Protein AF-A0A2V8Y3D8-F1 (afdb_monomer_lite)

Radius of gyration: 23.69 Å; chains: 1; bounding box: 44×83×65 Å

Structure (mmCIF, N/CA/C/O backbone):
data_AF-A0A2V8Y3D8-F1
#
_entry.id   AF-A0A2V8Y3D8-F1
#
loop_
_atom_site.group_PDB
_atom_site.id
_atom_site.type_symbol
_atom_site.label_atom_id
_atom_site.label_alt_id
_atom_site.label_comp_id
_atom_site.label_asym_id
_atom_site.label_entity_id
_atom_site.label_seq_id
_atom_site.pdbx_PDB_ins_code
_atom_site.Cartn_x
_atom_site.Cartn_y
_atom_site.Cartn_z
_atom_site.occupancy
_atom_site.B_iso_or_equiv
_atom_site.auth_seq_id
_atom_site.auth_comp_id
_atom_site.auth_asym_id
_atom_site.auth_atom_id
_atom_site.pdbx_PDB_model_num
ATOM 1 N N . MET A 1 1 ? -20.910 -59.295 -46.529 1.00 38.22 1 MET A N 1
ATOM 2 C CA . MET A 1 1 ? -20.206 -60.177 -45.567 1.00 38.22 1 MET A CA 1
ATOM 3 C C . MET A 1 1 ? -19.535 -59.309 -44.501 1.00 38.22 1 MET A C 1
ATOM 5 O O . MET A 1 1 ? -18.862 -58.375 -44.897 1.00 38.22 1 MET A O 1
ATOM 9 N N . LYS A 1 2 ? -19.738 -59.635 -43.205 1.00 40.31 2 LYS A N 1
ATOM 10 C CA . LYS A 1 2 ? -19.028 -59.155 -41.982 1.00 40.31 2 LYS A CA 1
ATOM 11 C C . LYS A 1 2 ? -19.098 -57.630 -41.714 1.00 40.31 2 LYS A C 1
ATOM 13 O O . LYS A 1 2 ? -18.338 -56.875 -42.291 1.00 40.31 2 LYS A O 1
ATOM 18 N N . ARG A 1 3 ? -20.087 -57.083 -40.985 1.00 45.34 3 ARG A N 1
ATOM 19 C CA . ARG A 1 3 ? -20.271 -57.052 -39.507 1.00 45.34 3 ARG A CA 1
ATOM 20 C C . ARG A 1 3 ? -18.970 -56.837 -38.719 1.00 45.34 3 ARG A C 1
ATOM 22 O O . ARG A 1 3 ? -18.264 -57.808 -38.482 1.00 45.34 3 ARG A O 1
ATOM 29 N N . PHE A 1 4 ? -18.741 -55.609 -38.248 1.00 47.59 4 PHE A N 1
ATOM 30 C CA . PHE A 1 4 ? -17.994 -55.332 -37.018 1.00 47.59 4 PHE A CA 1
ATOM 31 C C . PHE A 1 4 ? -18.681 -54.214 -36.235 1.00 47.59 4 PHE A C 1
ATOM 33 O O . PHE A 1 4 ? -19.254 -53.287 -36.800 1.00 47.59 4 PHE A O 1
ATOM 40 N N . ALA A 1 5 ? -18.718 -54.439 -34.933 1.00 48.06 5 ALA A N 1
ATOM 41 C CA . ALA A 1 5 ? -19.656 -53.900 -33.975 1.00 48.06 5 ALA A CA 1
ATOM 42 C C . ALA A 1 5 ? -19.167 -52.594 -33.327 1.00 48.06 5 ALA A C 1
ATOM 44 O O . ALA A 1 5 ? -17.974 -52.400 -33.130 1.00 48.06 5 ALA A O 1
ATOM 45 N N . THR A 1 6 ? -20.145 -51.754 -32.984 1.00 48.72 6 THR A N 1
ATOM 46 C CA . THR A 1 6 ? -20.323 -51.056 -31.701 1.00 48.72 6 THR A CA 1
ATOM 47 C C . THR A 1 6 ? -19.081 -50.523 -30.979 1.00 48.72 6 THR A C 1
ATOM 49 O O . THR A 1 6 ? -18.363 -51.291 -30.357 1.00 48.72 6 THR A O 1
ATOM 52 N N . PHE A 1 7 ? -18.966 -49.195 -30.876 1.00 44.81 7 PHE A N 1
ATOM 53 C CA . PHE A 1 7 ? -18.857 -48.538 -29.566 1.00 44.81 7 PHE A CA 1
ATOM 54 C C . PHE A 1 7 ? -19.455 -47.127 -29.634 1.00 44.81 7 PHE A C 1
ATOM 56 O O . PHE A 1 7 ? -18.893 -46.185 -30.183 1.00 44.81 7 PHE A O 1
ATOM 63 N N . LEU A 1 8 ? -20.666 -47.042 -29.091 1.00 47.28 8 LEU A N 1
ATOM 64 C CA . LEU A 1 8 ? -21.380 -45.832 -28.728 1.00 47.28 8 LEU A CA 1
ATOM 65 C C . LEU A 1 8 ? -20.610 -45.170 -27.574 1.00 47.28 8 LEU A C 1
ATOM 67 O O . LEU A 1 8 ? -20.575 -45.721 -26.478 1.00 47.28 8 LEU A O 1
ATOM 71 N N . VAL A 1 9 ? -20.012 -44.002 -27.802 1.00 40.03 9 VAL A N 1
ATOM 72 C CA . VAL A 1 9 ? -19.592 -43.104 -26.717 1.00 40.03 9 VAL A CA 1
ATOM 73 C C . VAL A 1 9 ? -20.325 -41.784 -26.918 1.00 40.03 9 VAL A C 1
ATOM 75 O O . VAL A 1 9 ? -19.864 -40.874 -27.598 1.00 40.03 9 VAL A O 1
ATOM 78 N N . LEU A 1 10 ? -21.530 -41.729 -26.354 1.00 43.44 10 LEU A N 1
ATOM 79 C CA . LEU A 1 10 ? -22.231 -40.490 -26.045 1.00 43.44 10 LEU A CA 1
ATOM 80 C C . LEU A 1 10 ? -21.556 -39.886 -24.810 1.00 43.44 10 LEU A C 1
ATOM 82 O O . LEU A 1 10 ? -21.770 -40.370 -23.701 1.00 43.44 10 LEU A O 1
ATOM 86 N N . LEU A 1 11 ? -20.755 -38.836 -24.992 1.00 44.03 11 LEU A N 1
ATOM 87 C CA . LEU A 1 11 ? -20.396 -37.935 -23.899 1.00 44.03 11 LEU A CA 1
ATOM 88 C C . LEU A 1 11 ? -21.237 -36.659 -24.064 1.00 44.03 11 LEU A C 1
ATOM 90 O O . LEU A 1 11 ? -21.000 -35.903 -25.009 1.00 44.03 11 LEU A O 1
ATOM 94 N N . PRO A 1 12 ? -22.257 -36.423 -23.221 1.00 53.97 12 PRO A N 1
ATOM 95 C CA . PRO A 1 12 ? -23.048 -35.211 -23.306 1.00 53.97 12 PRO A CA 1
ATOM 96 C C . PRO A 1 12 ? -22.214 -34.035 -22.794 1.00 53.97 12 PRO A C 1
ATOM 98 O O . PRO A 1 12 ? -21.638 -34.077 -21.707 1.00 53.97 12 PRO A O 1
ATOM 101 N N . PHE A 1 13 ? -22.163 -32.983 -23.606 1.00 46.31 13 PHE A N 1
ATOM 102 C CA . PHE A 1 13 ? -21.667 -31.660 -23.250 1.00 46.31 13 PHE A CA 1
ATOM 103 C C . PHE A 1 13 ? -22.435 -31.175 -22.008 1.00 46.31 13 PHE A C 1
ATOM 105 O O . PHE A 1 13 ? -23.616 -30.831 -22.088 1.00 46.31 13 PHE A O 1
ATOM 112 N N . LEU A 1 14 ? -21.789 -31.209 -20.842 1.00 46.53 14 LEU A N 1
ATOM 113 C CA . LEU A 1 14 ? -22.343 -30.681 -19.600 1.00 46.53 14 LEU A CA 1
ATOM 114 C C . LEU A 1 14 ? -22.352 -29.149 -19.702 1.00 46.53 14 LEU A C 1
ATOM 116 O O . LEU A 1 14 ? -21.329 -28.491 -19.523 1.00 46.53 14 LEU A O 1
ATOM 120 N N . LEU A 1 15 ? -23.515 -28.588 -20.029 1.00 45.19 15 LEU A N 1
ATOM 121 C CA . LEU A 1 15 ? -23.809 -27.163 -19.906 1.00 45.19 15 LEU A CA 1
ATOM 122 C C . LEU A 1 15 ? -23.696 -26.762 -18.430 1.00 45.19 15 LEU A C 1
ATOM 124 O O . LEU A 1 15 ? -24.597 -27.024 -17.634 1.00 45.19 15 LEU A O 1
ATOM 128 N N . LEU A 1 16 ? -22.591 -26.114 -18.062 1.00 46.69 16 LEU A N 1
ATOM 129 C CA . LEU A 1 16 ? -22.451 -25.452 -16.771 1.00 46.69 16 LEU A CA 1
ATOM 130 C C . LEU A 1 16 ? -23.245 -24.138 -16.812 1.00 46.69 16 LEU A C 1
ATOM 132 O O . LEU A 1 16 ? -22.714 -23.071 -17.111 1.00 46.69 16 LEU A O 1
ATOM 136 N N . ALA A 1 17 ? -24.550 -24.224 -16.555 1.00 50.03 17 ALA A N 1
ATOM 137 C CA . ALA A 1 17 ? -25.387 -23.058 -16.311 1.00 50.03 17 ALA A CA 1
ATOM 138 C C . ALA A 1 17 ? -24.985 -22.438 -14.962 1.00 50.03 17 ALA A C 1
ATOM 140 O O . ALA A 1 17 ? -25.360 -22.926 -13.895 1.00 50.03 17 ALA A O 1
ATOM 141 N N . PHE A 1 18 ? -24.185 -21.372 -15.007 1.00 46.28 18 PHE A N 1
ATOM 142 C CA . PHE A 1 18 ? -23.830 -20.574 -13.838 1.00 46.28 18 PHE A CA 1
ATOM 143 C C . PHE A 1 18 ? -25.064 -19.768 -13.408 1.00 46.28 18 PHE A C 1
ATOM 145 O O . PHE A 1 18 ? -25.332 -18.678 -13.910 1.00 46.28 18 PHE A O 1
ATOM 152 N N . ALA A 1 19 ? -25.873 -20.337 -12.516 1.00 47.44 19 ALA A N 1
ATOM 153 C CA . ALA A 1 19 ? -26.971 -19.619 -11.885 1.00 47.44 19 ALA A CA 1
ATOM 154 C C . ALA A 1 19 ? -26.390 -18.560 -10.932 1.00 47.44 19 ALA A C 1
ATOM 156 O O . ALA A 1 19 ? -26.040 -18.865 -9.792 1.00 47.44 19 ALA A O 1
ATOM 157 N N . LEU A 1 20 ? -26.282 -17.313 -11.400 1.00 53.09 20 LEU A N 1
ATOM 158 C CA . LEU A 1 20 ? -26.073 -16.144 -10.547 1.00 53.09 20 LEU A CA 1
ATOM 159 C C . LEU A 1 20 ? -27.269 -16.024 -9.597 1.00 53.09 20 LEU A C 1
ATOM 161 O O . LEU A 1 20 ? -28.327 -15.514 -9.961 1.00 53.09 20 LEU A O 1
ATOM 165 N N . ARG A 1 21 ? -27.114 -16.527 -8.371 1.00 47.88 21 ARG A N 1
ATOM 166 C CA . ARG A 1 21 ? -28.016 -16.179 -7.276 1.00 47.88 21 ARG A CA 1
ATOM 167 C C . ARG A 1 21 ? -27.650 -14.769 -6.803 1.00 47.88 21 ARG A C 1
ATOM 169 O O . ARG A 1 21 ? -26.470 -14.538 -6.537 1.00 47.88 21 ARG A O 1
ATOM 176 N N . PRO A 1 22 ? -28.609 -13.838 -6.668 1.00 50.31 22 PRO A N 1
ATOM 177 C CA . PRO A 1 22 ? -28.354 -12.602 -5.949 1.00 50.31 22 PRO A CA 1
ATOM 178 C C . PRO A 1 22 ? -28.000 -12.967 -4.504 1.00 50.31 22 PRO A C 1
ATOM 180 O O . PRO A 1 22 ? -28.798 -13.575 -3.790 1.00 50.31 22 PRO A O 1
ATOM 183 N N . VAL A 1 23 ? -26.772 -12.650 -4.097 1.00 54.12 23 VAL A N 1
ATOM 184 C CA . VAL A 1 23 ? -26.375 -12.685 -2.689 1.00 54.12 23 VAL A CA 1
ATOM 185 C C . VAL A 1 23 ? -27.162 -11.562 -2.008 1.00 54.12 23 VAL A C 1
ATOM 187 O O . VAL A 1 23 ? -27.076 -10.423 -2.475 1.00 54.12 23 VAL A O 1
ATOM 190 N N . PRO A 1 24 ? -27.974 -11.837 -0.972 1.00 50.06 24 PRO A N 1
ATOM 191 C CA . PRO A 1 24 ? -28.622 -10.767 -0.231 1.00 50.06 24 PRO A CA 1
ATOM 192 C C . PRO A 1 24 ? -27.540 -9.848 0.338 1.00 50.06 24 PRO A C 1
ATOM 194 O O . PRO A 1 24 ? -26.544 -10.324 0.885 1.00 50.06 24 PRO A O 1
ATOM 197 N N . ALA A 1 25 ? -27.729 -8.537 0.180 1.00 54.19 25 ALA A N 1
ATOM 198 C CA . ALA A 1 25 ? -26.893 -7.541 0.827 1.00 54.19 25 ALA A CA 1
ATOM 199 C C . ALA A 1 25 ? -26.854 -7.850 2.328 1.00 54.19 25 ALA A C 1
ATOM 201 O O . ALA A 1 25 ? -27.892 -7.871 2.994 1.00 54.19 25 ALA A O 1
ATOM 202 N N . VAL A 1 26 ? -25.662 -8.141 2.847 1.00 54.94 26 VAL A N 1
ATOM 203 C CA . VAL A 1 26 ? -25.435 -8.209 4.286 1.00 54.94 26 VAL A CA 1
ATOM 204 C C . VAL A 1 26 ? -25.707 -6.806 4.816 1.00 54.94 26 VAL A C 1
ATOM 206 O O . VAL A 1 26 ? -24.927 -5.886 4.583 1.00 54.94 26 VAL A O 1
ATOM 209 N N . ASN A 1 27 ? -26.843 -6.632 5.490 1.00 48.19 27 ASN A N 1
ATOM 210 C CA . ASN A 1 27 ? -27.033 -5.514 6.401 1.00 48.19 27 ASN A CA 1
ATOM 211 C C . ASN A 1 27 ? -25.963 -5.669 7.482 1.00 48.19 27 ASN A C 1
ATOM 213 O O . ASN A 1 27 ? -26.060 -6.560 8.328 1.00 48.19 27 ASN A O 1
ATOM 217 N N . ALA A 1 28 ? -24.926 -4.838 7.419 1.00 48.03 28 ALA A N 1
ATOM 218 C CA . ALA A 1 28 ? -23.934 -4.726 8.471 1.00 48.03 28 ALA A CA 1
ATOM 219 C C . ALA A 1 28 ? -24.602 -4.092 9.701 1.00 48.03 28 ALA A C 1
ATOM 221 O O . ALA A 1 28 ? -24.571 -2.882 9.903 1.00 48.03 28 ALA A O 1
ATOM 222 N N . GLY A 1 29 ? -25.250 -4.919 10.521 1.00 44.78 29 GLY A N 1
ATOM 223 C CA . GLY A 1 29 ? -25.397 -4.618 11.939 1.00 44.78 29 GLY A CA 1
ATOM 224 C C . GLY A 1 29 ? -24.001 -4.675 12.545 1.00 44.78 29 GLY A C 1
ATOM 225 O O . GLY A 1 29 ? -23.523 -5.762 12.860 1.00 44.78 29 GLY A O 1
ATOM 226 N N . GLY A 1 30 ? -23.324 -3.527 12.582 1.00 46.84 30 GLY A N 1
ATOM 227 C CA . GLY A 1 30 ? -21.943 -3.423 13.042 1.00 46.84 30 GLY A CA 1
ATOM 228 C C . GLY A 1 30 ? -21.779 -3.820 14.519 1.00 46.84 30 GLY A C 1
ATOM 229 O O . GLY A 1 30 ? -22.737 -3.704 15.293 1.00 46.84 30 GLY A O 1
ATOM 230 N N . PRO A 1 31 ? -20.580 -4.281 14.924 1.00 45.62 31 PRO A N 1
ATOM 231 C CA . PRO A 1 31 ? -20.224 -4.483 16.328 1.00 45.62 31 PRO A CA 1
ATOM 232 C C . PRO A 1 31 ? -20.399 -3.188 17.152 1.00 45.62 31 PRO A C 1
ATOM 234 O O . PRO A 1 31 ? -20.458 -2.096 16.579 1.00 45.62 31 PRO A O 1
ATOM 237 N N . PRO A 1 32 ? -20.487 -3.269 18.496 1.00 46.41 32 PRO A N 1
ATOM 238 C CA . PRO A 1 32 ? -20.535 -2.082 19.350 1.00 46.41 32 PRO A CA 1
ATOM 239 C C . PRO A 1 32 ? -19.345 -1.168 19.041 1.00 46.41 32 PRO A C 1
ATOM 241 O O . PRO A 1 32 ? -18.216 -1.640 18.979 1.00 46.41 32 PRO A O 1
ATOM 244 N N . ALA A 1 33 ? -19.626 0.122 18.836 1.00 50.88 33 ALA A N 1
ATOM 245 C CA . ALA A 1 33 ? -18.671 1.111 18.350 1.00 50.88 33 ALA A CA 1
ATOM 246 C C . ALA A 1 33 ? -17.363 1.109 19.162 1.00 50.88 33 ALA A C 1
ATOM 248 O O . ALA A 1 33 ? -17.310 1.636 20.277 1.00 50.88 33 ALA A O 1
ATOM 249 N N . GLY A 1 34 ? -16.307 0.526 18.589 1.00 58.94 34 GLY A N 1
ATOM 250 C CA . GLY A 1 34 ? -14.935 0.811 18.985 1.00 58.94 34 GLY A CA 1
ATOM 251 C C . GLY A 1 34 ? -14.587 2.264 18.658 1.00 58.94 34 GLY A C 1
ATOM 252 O O . GLY A 1 34 ? -15.250 2.916 17.854 1.00 58.94 34 GLY A O 1
ATOM 253 N N . GLN A 1 35 ? -13.560 2.815 19.297 1.00 74.00 35 GLN A N 1
ATOM 254 C CA . GLN A 1 35 ? -13.044 4.125 18.901 1.00 74.00 35 GLN A CA 1
ATOM 255 C C . GLN A 1 35 ? -12.216 3.968 17.626 1.00 74.00 35 GLN A C 1
ATOM 257 O O . GLN A 1 35 ? -11.281 3.173 17.606 1.00 74.00 35 GLN A O 1
ATOM 262 N N . GLU A 1 36 ? -12.540 4.739 16.588 1.00 85.94 36 GLU A N 1
ATOM 263 C CA . GLU A 1 36 ? -11.681 4.854 15.409 1.00 85.94 36 GLU A CA 1
ATOM 264 C C . GLU A 1 36 ? -10.329 5.454 15.819 1.00 85.94 36 GLU A C 1
ATOM 266 O O . GLU A 1 36 ? -10.269 6.475 16.513 1.00 85.94 36 GLU A O 1
ATOM 271 N N . ALA A 1 37 ? -9.241 4.810 15.405 1.00 90.94 37 ALA A N 1
ATOM 272 C CA . ALA A 1 37 ? -7.892 5.179 15.798 1.00 90.94 37 ALA A CA 1
ATOM 273 C C . ALA A 1 37 ? -6.952 5.235 14.592 1.00 90.94 37 ALA A C 1
ATOM 275 O O . ALA A 1 37 ? -6.836 4.291 13.812 1.00 90.94 37 ALA A O 1
ATOM 276 N N . VAL A 1 38 ? -6.211 6.338 14.476 1.00 92.06 38 VAL A N 1
ATOM 277 C CA . VAL A 1 38 ? -5.097 6.444 13.527 1.00 92.06 38 VAL A CA 1
ATOM 278 C C . VAL A 1 38 ? -3.880 5.741 14.119 1.00 92.06 38 VAL A C 1
ATOM 280 O O . VAL A 1 38 ? -3.367 6.147 15.163 1.00 92.06 38 VAL A O 1
ATOM 283 N N . LEU A 1 39 ? -3.402 4.714 13.425 1.00 92.31 39 LEU A N 1
ATOM 284 C CA . LEU A 1 39 ? -2.244 3.912 13.800 1.00 92.31 39 LEU A CA 1
ATOM 285 C C . LEU A 1 39 ? -0.967 4.529 13.229 1.00 92.31 39 LEU A C 1
ATOM 287 O O . LEU A 1 39 ? -0.860 4.798 12.027 1.00 92.31 39 LEU A O 1
ATOM 291 N N . LYS A 1 40 ? 0.036 4.720 14.085 1.00 92.38 40 LYS A N 1
ATOM 292 C CA . LYS A 1 40 ? 1.384 5.135 13.679 1.00 92.38 40 LYS A CA 1
ATOM 293 C C . LYS A 1 40 ? 2.272 3.907 13.515 1.00 92.38 40 LYS A C 1
ATOM 295 O O . LYS A 1 40 ? 1.948 2.828 13.995 1.00 92.38 40 LYS A O 1
ATOM 300 N N . ALA A 1 41 ? 3.453 4.089 12.927 1.00 89.19 41 ALA A N 1
ATOM 301 C CA . ALA A 1 41 ? 4.428 3.009 12.747 1.00 89.19 41 ALA A CA 1
ATOM 302 C C . ALA A 1 41 ? 4.753 2.224 14.036 1.00 89.19 41 ALA A C 1
ATOM 304 O O . ALA A 1 41 ? 5.074 1.045 13.965 1.00 89.19 41 ALA A O 1
ATOM 305 N N . ALA A 1 42 ? 4.678 2.860 15.212 1.00 90.44 42 ALA A N 1
ATOM 306 C CA . ALA A 1 42 ? 4.909 2.197 16.499 1.00 90.44 42 ALA A CA 1
ATOM 307 C C . ALA A 1 42 ? 3.776 1.238 16.915 1.00 90.44 42 ALA A C 1
ATOM 309 O O . ALA A 1 42 ? 4.024 0.309 17.679 1.00 90.44 42 ALA A O 1
ATOM 310 N N . ASP A 1 43 ? 2.562 1.464 16.411 1.00 91.19 43 ASP A N 1
ATOM 311 C CA . ASP A 1 43 ? 1.369 0.661 16.697 1.00 91.19 43 ASP A CA 1
ATOM 312 C C . ASP A 1 43 ? 1.231 -0.510 15.705 1.00 91.19 43 ASP A C 1
ATOM 314 O O . ASP A 1 43 ? 0.557 -1.504 15.980 1.00 91.19 43 ASP A O 1
ATOM 318 N N . ILE A 1 44 ? 1.899 -0.419 14.548 1.00 91.38 44 ILE A N 1
ATOM 319 C CA . ILE A 1 44 ? 1.925 -1.471 13.533 1.00 91.38 44 ILE A CA 1
ATOM 320 C C . ILE A 1 44 ? 2.923 -2.557 13.932 1.00 91.38 44 ILE A C 1
ATOM 322 O O . ILE A 1 44 ? 4.125 -2.331 14.067 1.00 91.38 44 ILE A O 1
ATOM 326 N N . THR A 1 45 ? 2.416 -3.778 14.068 1.00 92.00 45 THR A N 1
ATOM 327 C CA . THR A 1 45 ? 3.223 -4.969 14.351 1.00 92.00 45 THR A CA 1
ATOM 328 C C . THR A 1 45 ? 3.210 -5.924 13.154 1.00 92.00 45 THR A C 1
ATOM 330 O O . THR A 1 45 ? 2.280 -5.859 12.346 1.00 92.00 45 THR A O 1
ATOM 333 N N . PRO A 1 46 ? 4.158 -6.880 13.070 1.00 90.69 46 PRO A N 1
ATOM 334 C CA . PRO A 1 46 ? 4.150 -7.930 12.043 1.00 90.69 46 PRO A CA 1
ATOM 335 C C . PRO A 1 46 ? 2.862 -8.767 11.977 1.00 90.69 46 PRO A C 1
ATOM 337 O O . PRO A 1 46 ? 2.627 -9.466 10.996 1.00 90.69 46 PRO A O 1
ATOM 340 N N . LYS A 1 47 ? 2.030 -8.733 13.030 1.00 89.88 47 LYS A N 1
ATOM 341 C CA . LYS A 1 47 ? 0.724 -9.408 13.055 1.00 89.88 47 LYS A CA 1
ATOM 342 C C . LYS A 1 47 ? -0.353 -8.650 12.279 1.00 89.88 47 LYS A C 1
ATOM 344 O O . LYS A 1 47 ? -1.273 -9.286 11.784 1.00 89.88 47 LYS A O 1
ATOM 349 N N . LEU A 1 48 ? -0.251 -7.322 12.218 1.00 91.75 48 LEU A N 1
ATOM 350 C CA . LEU A 1 48 ? -1.186 -6.462 11.491 1.00 91.75 48 LEU A CA 1
ATOM 351 C C . LEU A 1 4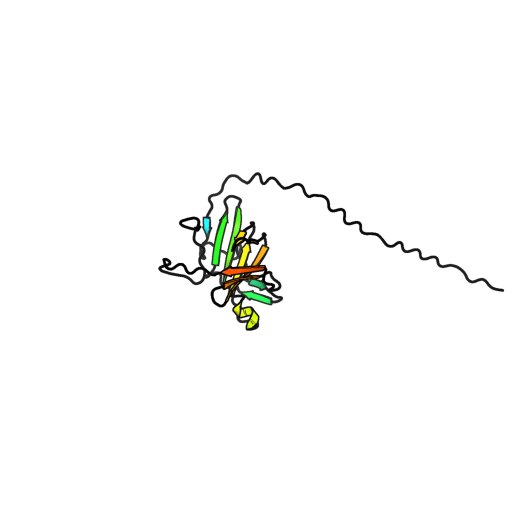8 ? -0.720 -6.243 10.053 1.00 91.75 48 LEU A C 1
ATOM 353 O O . LEU A 1 48 ? -1.511 -6.353 9.124 1.00 91.75 48 LEU A O 1
ATOM 357 N N . PHE A 1 49 ? 0.571 -5.959 9.861 1.00 95.38 49 PHE A N 1
ATOM 358 C CA . PHE A 1 49 ? 1.141 -5.717 8.540 1.00 95.38 49 PHE A CA 1
ATOM 359 C C . PHE A 1 49 ? 2.261 -6.721 8.231 1.00 95.38 49 PHE A C 1
ATOM 361 O O . PHE A 1 49 ? 3.209 -6.813 9.015 1.00 95.38 49 PHE A O 1
ATOM 368 N N . PRO A 1 50 ? 2.208 -7.447 7.097 1.00 95.12 50 PRO A N 1
ATOM 369 C CA . PRO A 1 50 ? 3.236 -8.419 6.739 1.00 95.12 50 PRO A CA 1
ATOM 370 C C . PRO A 1 50 ? 4.622 -7.783 6.567 1.00 95.12 50 PRO A C 1
ATOM 372 O O . PRO A 1 50 ? 4.774 -6.777 5.877 1.00 95.12 50 PRO A O 1
ATOM 375 N N . GLU A 1 51 ? 5.661 -8.422 7.107 1.00 95.88 51 GLU A N 1
ATOM 376 C CA . GLU A 1 51 ? 7.063 -8.019 6.880 1.00 95.88 51 GLU A CA 1
ATOM 377 C C . GLU A 1 51 ? 7.498 -8.187 5.420 1.00 95.88 51 GLU A C 1
ATOM 379 O O . GLU A 1 51 ? 8.418 -7.519 4.951 1.00 95.88 51 GLU A O 1
ATOM 384 N N . HIS A 1 52 ? 6.817 -9.070 4.695 1.00 96.44 52 HIS A N 1
ATOM 385 C CA . HIS A 1 52 ? 7.061 -9.364 3.297 1.00 96.44 52 HIS A CA 1
ATOM 386 C C . HIS A 1 52 ? 5.745 -9.322 2.532 1.00 96.44 52 HIS A C 1
ATOM 388 O O . HIS A 1 52 ? 4.780 -9.990 2.903 1.00 96.44 52 HIS A O 1
ATOM 394 N N . VAL A 1 53 ? 5.719 -8.559 1.444 1.00 96.44 53 VAL A N 1
ATOM 395 C CA . VAL A 1 53 ? 4.526 -8.374 0.615 1.00 96.44 53 VAL A CA 1
ATOM 396 C C . VAL A 1 53 ? 4.773 -8.885 -0.795 1.00 96.44 53 VAL A C 1
ATOM 398 O O . VAL A 1 53 ? 5.867 -8.742 -1.348 1.00 96.44 53 VAL A O 1
ATOM 401 N N . PHE A 1 54 ? 3.747 -9.506 -1.369 1.00 96.44 54 PHE A N 1
ATOM 402 C CA . PHE A 1 54 ? 3.779 -9.998 -2.736 1.00 96.44 54 PHE A CA 1
ATOM 403 C C . PHE A 1 54 ? 3.302 -8.909 -3.691 1.00 96.44 54 PHE A C 1
ATOM 405 O O . PHE A 1 54 ? 2.231 -8.343 -3.501 1.00 96.44 54 PHE A O 1
ATOM 412 N N . PHE A 1 55 ? 4.055 -8.655 -4.753 1.00 96.62 55 PHE A N 1
ATOM 413 C CA . PHE A 1 55 ? 3.636 -7.764 -5.822 1.00 96.62 55 PHE A CA 1
ATOM 414 C C . PHE A 1 55 ? 4.279 -8.198 -7.137 1.00 96.62 55 PHE A C 1
ATOM 416 O O . PHE A 1 55 ? 5.466 -8.505 -7.206 1.00 96.62 55 PHE A O 1
ATOM 423 N N . ARG A 1 56 ? 3.481 -8.272 -8.204 1.00 95.06 56 ARG A N 1
ATOM 424 C CA . ARG A 1 56 ? 3.917 -8.599 -9.567 1.00 95.06 56 ARG A CA 1
ATOM 425 C C . ARG A 1 56 ? 4.850 -9.825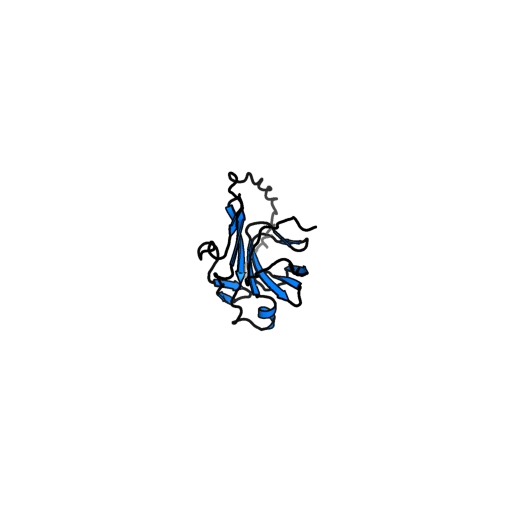 -9.661 1.00 95.06 56 ARG A C 1
ATOM 427 O O . ARG A 1 56 ? 5.876 -9.791 -10.342 1.00 95.06 56 ARG A O 1
ATOM 434 N N . GLY A 1 57 ? 4.496 -10.918 -8.982 1.00 93.06 57 GLY A N 1
ATOM 435 C CA . GLY A 1 57 ? 5.258 -12.173 -9.033 1.00 93.06 57 GLY A CA 1
ATOM 436 C C . GLY A 1 57 ? 6.521 -12.197 -8.169 1.00 93.06 57 GLY A C 1
ATOM 437 O O . GLY A 1 57 ? 7.289 -13.150 -8.261 1.00 93.06 57 GLY A O 1
ATOM 438 N N . GLN A 1 58 ? 6.754 -11.171 -7.351 1.00 94.00 58 GLN A N 1
ATOM 439 C CA . GLN A 1 58 ? 7.911 -11.070 -6.468 1.00 94.00 58 GLN A CA 1
ATOM 440 C C . GLN A 1 58 ? 7.470 -10.805 -5.032 1.00 94.00 58 GLN A C 1
ATOM 442 O O . GLN A 1 58 ? 6.371 -10.317 -4.781 1.00 94.00 58 GLN A O 1
ATOM 447 N N . VAL A 1 59 ? 8.348 -11.127 -4.087 1.00 95.50 59 VAL A N 1
ATOM 448 C CA . VAL A 1 59 ? 8.170 -10.816 -2.669 1.00 95.50 59 VAL A CA 1
ATOM 449 C C . VAL A 1 59 ? 9.223 -9.792 -2.279 1.00 95.50 59 VAL A C 1
ATOM 451 O O . VAL A 1 59 ? 10.404 -9.989 -2.559 1.00 95.50 59 VAL A O 1
ATOM 454 N N . ALA A 1 60 ? 8.797 -8.703 -1.646 1.00 94.38 60 ALA A N 1
ATOM 455 C CA . ALA A 1 60 ? 9.682 -7.641 -1.183 1.00 94.38 60 ALA A CA 1
ATOM 456 C C . ALA A 1 60 ? 9.472 -7.336 0.300 1.00 94.38 60 ALA A C 1
ATOM 458 O O . ALA A 1 60 ? 8.350 -7.481 0.795 1.00 94.38 60 ALA A O 1
ATOM 459 N N . PRO A 1 61 ? 10.530 -6.921 1.019 1.00 96.50 61 PRO A N 1
ATOM 460 C CA . PRO A 1 61 ? 10.389 -6.524 2.405 1.00 96.50 61 PRO A CA 1
ATOM 461 C C . PRO A 1 61 ? 9.632 -5.197 2.517 1.00 96.50 61 PRO A C 1
ATOM 463 O O . PRO A 1 61 ? 9.905 -4.232 1.797 1.00 96.50 61 PRO A O 1
ATOM 466 N N . ALA A 1 62 ? 8.684 -5.154 3.445 1.00 96.25 62 ALA A N 1
ATOM 467 C CA . ALA A 1 62 ? 8.013 -3.940 3.865 1.00 96.25 62 ALA A CA 1
ATOM 468 C C . ALA A 1 62 ? 8.850 -3.208 4.919 1.00 96.25 62 ALA A C 1
ATOM 470 O O . ALA A 1 62 ? 9.464 -3.803 5.806 1.00 96.25 62 ALA A O 1
ATOM 471 N N . GLN A 1 63 ? 8.855 -1.884 4.852 1.00 94.88 63 GLN A N 1
ATOM 472 C CA . GLN A 1 63 ? 9.558 -1.037 5.799 1.00 94.88 63 GLN A CA 1
ATOM 473 C C . GLN A 1 63 ? 8.626 -0.717 6.969 1.00 94.88 63 GLN A C 1
ATOM 475 O O . GLN A 1 63 ? 7.993 0.334 6.974 1.00 94.88 63 GLN A O 1
ATOM 480 N N . LEU A 1 64 ? 8.558 -1.588 7.984 1.00 92.12 64 LEU A N 1
ATOM 481 C CA . LEU A 1 64 ? 7.638 -1.414 9.125 1.00 92.12 64 LEU A CA 1
ATOM 482 C C . LEU A 1 64 ? 7.768 -0.053 9.831 1.00 92.12 64 LEU A C 1
ATOM 484 O O . LEU A 1 64 ? 6.784 0.504 10.300 1.00 92.12 64 LEU A O 1
ATOM 488 N N . ARG A 1 65 ? 8.967 0.541 9.843 1.00 92.00 65 ARG A N 1
ATOM 489 C CA . ARG A 1 65 ? 9.199 1.891 10.396 1.00 92.00 65 ARG A CA 1
ATOM 490 C C . ARG A 1 65 ? 8.521 3.016 9.604 1.00 92.00 65 ARG A C 1
ATOM 492 O O . ARG A 1 65 ? 8.348 4.103 10.141 1.00 92.00 65 ARG A O 1
ATOM 499 N N . ASN A 1 66 ? 8.156 2.747 8.356 1.00 94.19 66 ASN A N 1
ATOM 500 C CA . ASN A 1 66 ? 7.475 3.648 7.434 1.00 94.19 66 ASN A CA 1
ATOM 501 C C . ASN A 1 66 ? 6.090 3.073 7.096 1.00 94.19 66 ASN A C 1
ATOM 503 O O . ASN A 1 66 ? 5.737 2.916 5.925 1.00 94.19 66 ASN A O 1
ATOM 507 N N . THR A 1 67 ? 5.342 2.713 8.142 1.00 94.62 67 THR A N 1
ATOM 508 C CA . THR A 1 67 ? 3.958 2.235 8.061 1.00 94.62 67 THR A CA 1
ATOM 509 C C . THR A 1 67 ? 3.011 3.145 8.832 1.00 94.62 67 THR A C 1
ATOM 511 O O . THR A 1 67 ? 3.413 3.915 9.708 1.00 94.62 67 THR A O 1
ATOM 514 N N . GLY A 1 68 ? 1.732 3.042 8.507 1.00 94.50 68 GLY A N 1
ATOM 515 C CA . GLY A 1 68 ? 0.647 3.671 9.239 1.00 94.50 68 GLY A CA 1
ATOM 516 C C . GLY A 1 68 ? -0.675 3.031 8.859 1.00 94.50 68 GLY A 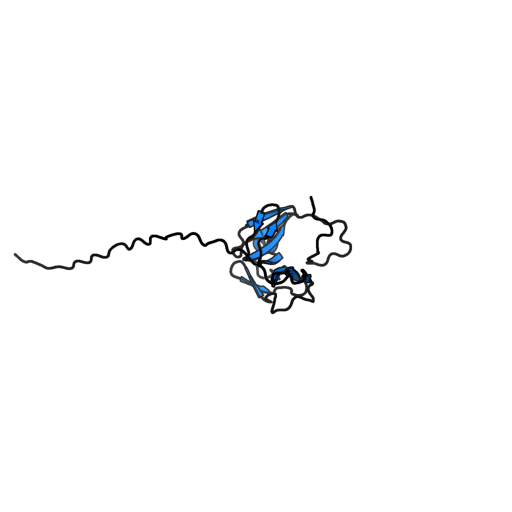C 1
ATOM 517 O O . GLY A 1 68 ? -0.754 2.265 7.897 1.00 94.50 68 GLY A O 1
ATOM 518 N N . GLY A 1 69 ? -1.716 3.339 9.617 1.00 94.69 69 GLY A N 1
ATOM 519 C CA . GLY A 1 69 ? -3.022 2.748 9.387 1.00 94.69 69 GLY A CA 1
ATOM 520 C C . GLY A 1 69 ? -4.168 3.530 10.001 1.00 94.69 69 GLY A C 1
ATOM 521 O O . GLY A 1 69 ? -3.966 4.519 10.704 1.00 94.69 69 GLY A O 1
ATOM 522 N N . VAL A 1 70 ? -5.370 3.036 9.758 1.00 95.06 70 VAL A N 1
ATOM 523 C CA . VAL A 1 70 ? -6.583 3.365 10.500 1.00 95.06 70 VAL A CA 1
ATOM 524 C C . VAL A 1 70 ? -7.178 2.049 10.986 1.00 95.06 70 VAL A C 1
ATOM 526 O O . VAL A 1 70 ? -7.289 1.098 10.210 1.00 95.06 70 VAL A O 1
ATOM 529 N N . HIS A 1 71 ? -7.510 1.997 12.272 1.00 94.12 71 HIS A N 1
ATOM 530 C CA . HIS A 1 71 ? -8.354 0.971 12.874 1.00 94.12 71 HIS A CA 1
ATOM 531 C C . HIS A 1 71 ? -9.744 1.566 13.044 1.00 94.12 71 HIS A C 1
ATOM 533 O O . HIS A 1 71 ? -9.908 2.569 13.741 1.00 94.12 71 HIS A O 1
ATOM 539 N N . PHE A 1 72 ? -10.723 0.991 12.360 1.00 92.00 72 PHE A N 1
ATOM 540 C CA . PHE A 1 72 ? -12.096 1.465 12.390 1.00 92.00 72 PHE A CA 1
ATOM 541 C C . PHE A 1 72 ? -12.862 0.893 13.585 1.00 92.00 72 PHE A C 1
ATOM 543 O O . PHE A 1 72 ? -12.497 -0.117 14.183 1.00 92.00 72 PHE A O 1
ATOM 550 N N . ALA A 1 73 ? -13.968 1.555 13.925 1.00 88.81 73 ALA A N 1
ATOM 551 C CA . ALA A 1 73 ? -14.848 1.172 15.028 1.00 88.81 73 ALA A CA 1
ATOM 552 C C . ALA A 1 73 ? -15.455 -0.238 14.889 1.00 88.81 73 ALA A C 1
ATOM 554 O O . ALA A 1 73 ? -15.869 -0.826 15.888 1.00 88.81 73 ALA A O 1
ATOM 555 N N . ASP A 1 74 ? -15.537 -0.747 13.660 1.00 88.25 74 ASP A N 1
ATOM 556 C CA . ASP A 1 74 ? -16.044 -2.069 13.287 1.00 88.25 74 ASP A CA 1
ATOM 557 C C . ASP A 1 74 ? -14.948 -3.149 13.233 1.00 88.25 74 ASP A C 1
ATOM 559 O O . ASP A 1 74 ? -15.199 -4.248 12.743 1.00 88.25 74 ASP A O 1
ATOM 563 N N . ASP A 1 75 ? -13.769 -2.849 13.789 1.00 90.50 75 ASP A N 1
ATOM 564 C CA . ASP A 1 75 ? -12.590 -3.720 13.860 1.00 90.50 75 ASP A CA 1
ATOM 565 C C . ASP A 1 75 ? -11.918 -4.009 12.507 1.00 90.50 75 ASP A C 1
ATOM 567 O O . ASP A 1 75 ? -11.105 -4.923 12.392 1.00 90.50 75 ASP A O 1
ATOM 571 N N . LEU A 1 76 ? -12.232 -3.210 11.484 1.00 94.69 76 LEU A N 1
ATOM 572 C CA . LEU A 1 76 ? -11.587 -3.286 10.177 1.00 94.69 76 LEU A CA 1
ATOM 573 C C . LEU A 1 76 ? -10.360 -2.379 10.100 1.00 94.69 76 LEU A C 1
ATOM 575 O O . LEU A 1 76 ? -10.244 -1.369 10.805 1.00 94.69 76 LEU A O 1
ATOM 579 N N . TYR A 1 77 ? -9.450 -2.715 9.190 1.00 95.19 77 TYR A N 1
ATOM 580 C CA . TYR A 1 77 ? -8.197 -1.995 9.015 1.00 95.19 77 TYR A CA 1
ATOM 581 C C . TYR A 1 77 ? -7.995 -1.446 7.605 1.00 95.19 77 TYR A C 1
ATOM 583 O O . TYR A 1 77 ? -8.323 -2.051 6.580 1.00 95.19 77 TYR A O 1
ATOM 591 N N . VAL A 1 78 ? -7.338 -0.291 7.557 1.00 96.69 78 VAL A N 1
ATOM 592 C CA . VAL A 1 78 ? -6.628 0.197 6.374 1.00 96.69 78 VAL A CA 1
ATOM 593 C C . VAL A 1 78 ? -5.194 0.433 6.783 1.00 96.69 78 VAL A C 1
ATOM 595 O O . VAL A 1 78 ? -4.938 1.228 7.678 1.00 96.69 78 VAL A O 1
ATOM 598 N N . LEU A 1 79 ? -4.254 -0.249 6.141 1.00 96.94 79 LEU A N 1
ATOM 599 C CA . LEU A 1 79 ? -2.840 -0.203 6.491 1.00 96.94 79 LEU A CA 1
ATOM 600 C C . LEU A 1 79 ? -2.012 0.098 5.248 1.00 96.94 79 LEU A C 1
ATOM 602 O O . LEU A 1 79 ? -2.226 -0.495 4.193 1.00 96.94 79 LEU A O 1
ATOM 606 N N . ALA A 1 80 ? -1.025 0.973 5.377 1.00 97.38 80 ALA A N 1
ATOM 607 C CA . ALA A 1 80 ? -0.094 1.293 4.309 1.00 97.38 80 ALA A CA 1
ATOM 608 C C . ALA A 1 80 ? 1.349 1.242 4.809 1.00 97.38 80 ALA A C 1
ATOM 610 O O . ALA A 1 80 ? 1.638 1.588 5.956 1.00 97.38 80 ALA A O 1
ATOM 611 N N . GLY A 1 81 ? 2.267 0.839 3.934 1.00 96.69 81 GLY A N 1
ATOM 612 C CA . GLY A 1 81 ? 3.685 0.733 4.257 1.00 96.69 81 GLY A CA 1
ATOM 613 C C . GLY A 1 81 ? 4.578 0.924 3.046 1.00 96.69 81 GLY A C 1
ATOM 614 O O . GLY A 1 81 ? 4.254 0.442 1.964 1.00 96.69 81 GLY A O 1
ATOM 615 N N . LEU A 1 82 ? 5.717 1.599 3.219 1.00 96.81 82 LEU A N 1
ATOM 616 C CA . LEU A 1 82 ? 6.738 1.634 2.170 1.00 96.81 82 LEU A CA 1
ATOM 617 C C . LEU A 1 82 ? 7.315 0.238 1.940 1.00 96.81 82 LEU A C 1
ATOM 619 O O . LEU A 1 82 ? 7.401 -0.577 2.859 1.00 96.81 82 LEU A O 1
ATOM 623 N N . VAL A 1 83 ? 7.758 -0.018 0.716 1.00 96.25 83 VAL A N 1
ATOM 624 C CA . VAL A 1 83 ? 8.364 -1.294 0.329 1.00 96.25 83 VAL A CA 1
ATOM 625 C C . VAL A 1 83 ? 9.767 -1.078 -0.200 1.00 96.25 83 VAL A C 1
ATOM 627 O O . VAL A 1 83 ? 10.062 -0.087 -0.867 1.00 96.25 83 VAL A O 1
ATOM 630 N N . ASP A 1 84 ? 10.656 -2.022 0.081 1.00 94.31 84 ASP A N 1
ATOM 631 C CA . ASP A 1 84 ? 11.943 -2.074 -0.595 1.00 94.31 84 ASP A CA 1
ATOM 632 C C . ASP A 1 84 ? 11.765 -2.712 -1.976 1.00 94.31 84 ASP A C 1
ATOM 634 O O . ASP A 1 84 ? 11.788 -3.932 -2.150 1.00 94.31 84 ASP A O 1
ATOM 638 N N . SER A 1 85 ? 11.568 -1.864 -2.983 1.00 91.12 85 SER A N 1
ATOM 639 C CA . SER A 1 85 ? 11.419 -2.299 -4.367 1.00 91.12 85 SER A CA 1
ATOM 640 C C . SER A 1 85 ? 12.759 -2.489 -5.090 1.00 91.12 85 SER A C 1
ATOM 642 O O . SER A 1 85 ? 12.761 -2.671 -6.306 1.00 91.12 85 SER A O 1
ATOM 644 N N . SER A 1 86 ? 13.909 -2.511 -4.396 1.00 88.50 86 SER A N 1
ATOM 645 C CA . SER A 1 86 ? 15.253 -2.632 -4.997 1.00 88.50 86 SER A CA 1
ATOM 646 C C . SER A 1 86 ? 15.447 -3.851 -5.917 1.00 88.50 86 SER A C 1
ATOM 648 O O . SER A 1 86 ? 16.243 -3.771 -6.856 1.00 88.50 86 SER A O 1
ATOM 650 N N . GLY A 1 87 ? 14.680 -4.930 -5.737 1.00 87.88 87 GLY A N 1
ATOM 651 C CA . GLY A 1 87 ? 14.684 -6.113 -6.611 1.00 87.88 87 GLY A CA 1
ATOM 652 C C . GLY A 1 87 ? 13.905 -5.975 -7.930 1.00 87.88 87 GLY A C 1
ATOM 653 O O . GLY A 1 87 ? 14.081 -6.787 -8.837 1.00 87.88 87 GLY A O 1
ATOM 654 N N . TYR A 1 88 ? 13.069 -4.943 -8.079 1.00 91.31 88 TYR A N 1
ATOM 655 C CA . TYR A 1 88 ? 12.203 -4.774 -9.250 1.00 91.31 88 TYR A CA 1
ATOM 656 C C . TYR A 1 88 ? 12.903 -4.074 -10.425 1.00 91.31 88 TYR A C 1
ATOM 658 O O . TYR A 1 88 ? 13.939 -3.414 -10.287 1.00 91.31 88 TYR A O 1
ATOM 666 N N . SER A 1 89 ? 12.299 -4.176 -11.611 1.00 90.50 89 SER A N 1
ATOM 667 C CA . SER A 1 89 ? 12.706 -3.376 -12.769 1.00 90.50 89 SER A CA 1
ATOM 668 C C . SER A 1 89 ? 12.429 -1.887 -12.537 1.00 90.50 89 SER A C 1
ATOM 670 O O . SER A 1 89 ? 11.506 -1.527 -11.805 1.00 90.50 89 SER A O 1
ATOM 672 N N . THR A 1 90 ? 13.192 -1.009 -13.194 1.00 88.38 90 THR A N 1
ATOM 673 C CA . THR A 1 90 ? 13.044 0.454 -13.068 1.00 88.38 90 THR A CA 1
ATOM 674 C C . THR A 1 90 ? 11.612 0.919 -13.332 1.00 88.38 90 THR A C 1
ATOM 676 O O . THR A 1 90 ? 11.069 1.691 -12.551 1.00 88.38 90 THR A O 1
ATOM 679 N N . ALA A 1 91 ? 10.968 0.368 -14.367 1.00 87.62 91 ALA A N 1
ATOM 680 C CA . ALA A 1 91 ? 9.587 0.695 -14.721 1.00 87.62 91 ALA A CA 1
ATOM 681 C C . ALA A 1 91 ? 8.569 0.361 -13.615 1.00 87.62 91 ALA A C 1
ATOM 683 O O . ALA A 1 91 ? 7.520 0.997 -13.539 1.00 87.62 91 ALA A O 1
ATOM 684 N N . ILE A 1 92 ? 8.853 -0.638 -12.770 1.00 90.12 92 ILE A N 1
ATOM 685 C CA . ILE A 1 92 ? 7.990 -0.984 -11.637 1.00 90.12 92 ILE A CA 1
ATOM 686 C C . ILE A 1 92 ? 8.368 -0.204 -10.392 1.00 90.12 92 ILE A C 1
ATOM 688 O O . ILE A 1 92 ? 7.475 0.338 -9.757 1.00 90.12 92 ILE A O 1
ATOM 692 N N . LYS A 1 93 ? 9.661 -0.063 -10.092 1.00 90.06 93 LYS A N 1
ATOM 693 C CA . LYS A 1 93 ? 10.156 0.758 -8.976 1.00 90.06 93 LYS A CA 1
ATOM 694 C C . LYS A 1 93 ? 9.605 2.177 -8.989 1.00 90.06 93 LYS A C 1
ATOM 696 O O . LYS A 1 93 ? 9.287 2.717 -7.939 1.00 90.06 93 LYS A O 1
ATOM 701 N N . GLU A 1 94 ? 9.491 2.768 -10.175 1.00 90.62 94 GLU A N 1
ATOM 702 C CA . GLU A 1 94 ? 8.987 4.130 -10.331 1.00 90.62 94 GLU A CA 1
ATOM 703 C C . GLU A 1 94 ? 7.555 4.273 -9.793 1.00 90.62 94 GLU A C 1
ATOM 705 O O . GLU A 1 94 ? 7.260 5.226 -9.075 1.00 90.62 94 GLU A O 1
ATOM 710 N N . LYS A 1 95 ? 6.690 3.290 -10.072 1.00 93.25 95 LYS A N 1
ATOM 711 C CA . LYS A 1 95 ? 5.273 3.295 -9.676 1.00 93.25 95 LYS A CA 1
ATOM 712 C C . LYS A 1 95 ? 5.010 2.624 -8.329 1.00 93.25 95 LYS A C 1
ATOM 714 O O . LYS A 1 95 ? 4.052 2.979 -7.656 1.00 93.25 95 LYS A O 1
ATOM 719 N N . TYR A 1 96 ? 5.820 1.637 -7.955 1.00 95.94 96 TYR A N 1
ATOM 720 C CA . TYR A 1 96 ? 5.640 0.800 -6.773 1.00 95.94 96 TYR A CA 1
ATOM 721 C C . TYR A 1 96 ? 6.601 1.225 -5.664 1.00 95.94 96 TYR A C 1
ATOM 723 O O . TYR A 1 96 ? 7.758 0.798 -5.600 1.00 95.94 96 TYR A O 1
ATOM 731 N N . GLN A 1 97 ? 6.092 2.101 -4.803 1.00 95.19 97 GLN A N 1
ATOM 732 C CA . GLN A 1 97 ? 6.831 2.707 -3.694 1.00 95.19 97 GLN A CA 1
ATOM 733 C C . GLN A 1 97 ? 6.301 2.225 -2.341 1.00 95.19 97 GLN A C 1
ATOM 735 O O . GLN A 1 97 ? 7.044 2.156 -1.362 1.00 95.19 97 GLN A O 1
ATOM 740 N N . ALA A 1 98 ? 5.020 1.866 -2.292 1.00 96.62 98 ALA A N 1
ATOM 741 C CA . ALA A 1 98 ? 4.326 1.459 -1.089 1.00 96.62 98 ALA A CA 1
ATOM 742 C C . ALA A 1 98 ? 3.257 0.401 -1.381 1.00 96.62 98 ALA A C 1
ATOM 744 O O . ALA A 1 98 ? 2.843 0.188 -2.523 1.00 96.62 98 ALA A O 1
ATOM 745 N N . TYR A 1 99 ? 2.814 -0.257 -0.321 1.00 97.75 99 TYR A N 1
ATOM 746 C CA . TYR A 1 99 ? 1.798 -1.293 -0.332 1.00 97.75 99 TYR A CA 1
ATOM 747 C C . TYR A 1 99 ? 0.632 -0.875 0.556 1.00 97.75 99 TYR A C 1
ATOM 749 O O . TYR A 1 99 ? 0.842 -0.275 1.611 1.00 97.75 99 TYR A O 1
ATOM 757 N N . LEU A 1 100 ? -0.582 -1.181 0.116 1.00 97.69 100 LEU A N 1
ATOM 758 C CA . LEU A 1 100 ? -1.834 -0.849 0.780 1.00 97.69 100 LEU A CA 1
ATOM 759 C C . LEU A 1 100 ? -2.632 -2.131 1.009 1.00 97.69 100 LEU A C 1
ATOM 761 O O . LEU A 1 100 ? -2.871 -2.904 0.083 1.00 97.69 100 LEU A O 1
ATOM 765 N N . LEU A 1 101 ? -3.079 -2.314 2.242 1.00 97.56 101 LEU A N 1
ATOM 766 C CA . LEU A 1 101 ? -4.078 -3.290 2.642 1.00 97.56 101 LEU A CA 1
ATOM 767 C C . LEU A 1 101 ? -5.326 -2.527 3.062 1.00 97.56 101 LEU A C 1
ATOM 769 O O . LEU A 1 101 ? -5.243 -1.573 3.833 1.00 97.56 101 LEU A O 1
ATOM 773 N N . SER A 1 102 ? -6.475 -2.933 2.546 1.00 96.81 102 SER A N 1
ATOM 774 C CA . SER A 1 102 ? -7.748 -2.320 2.891 1.00 96.81 102 SER A CA 1
ATOM 775 C C . SER A 1 102 ? -8.803 -3.391 3.095 1.00 96.81 102 SER A C 1
ATOM 777 O O . SER A 1 102 ? -8.985 -4.256 2.241 1.00 96.81 102 SER A O 1
ATOM 779 N N . GLU A 1 103 ? -9.505 -3.318 4.219 1.00 96.44 103 GLU A N 1
ATOM 780 C CA . GLU A 1 103 ? -10.628 -4.202 4.539 1.00 96.44 103 GLU A CA 1
ATOM 781 C C . GLU A 1 103 ? -11.993 -3.533 4.311 1.00 96.44 103 GLU A C 1
ATOM 783 O O . GLU A 1 103 ? -13.033 -4.177 4.419 1.00 96.44 103 GLU A O 1
ATOM 788 N N . VAL A 1 104 ? -11.994 -2.256 3.920 1.00 95.06 104 VAL A N 1
ATOM 789 C CA . VAL A 1 104 ? -13.191 -1.445 3.657 1.00 95.06 104 VAL A CA 1
ATOM 790 C C . VAL A 1 104 ? -13.208 -0.941 2.217 1.00 95.06 104 VAL A C 1
ATOM 792 O O . VAL A 1 104 ? -12.208 -0.995 1.503 1.00 95.06 104 VAL A O 1
ATOM 795 N N . ASN A 1 105 ? -14.355 -0.437 1.763 1.00 95.19 105 ASN A N 1
ATOM 796 C CA . ASN A 1 105 ? -14.365 0.351 0.535 1.00 95.19 105 ASN A CA 1
ATOM 797 C C . ASN A 1 105 ? -13.714 1.710 0.819 1.00 95.19 105 ASN A C 1
ATOM 799 O O . ASN A 1 105 ? -14.118 2.402 1.751 1.00 95.19 105 ASN A O 1
ATOM 803 N N . LEU A 1 106 ? -12.739 2.094 0.003 1.00 93.50 106 LEU A N 1
ATOM 804 C CA . LEU A 1 106 ? -12.107 3.409 0.052 1.00 93.50 106 LEU A CA 1
ATOM 805 C C . LEU A 1 106 ? -12.545 4.243 -1.143 1.00 93.50 106 LEU A C 1
ATOM 807 O O . LEU A 1 106 ? -12.809 3.709 -2.216 1.00 93.50 106 LEU A O 1
ATOM 811 N N . GLU A 1 107 ? -12.570 5.558 -0.981 1.00 92.69 107 GLU A N 1
ATOM 812 C CA . GLU A 1 107 ? -12.745 6.485 -2.092 1.00 92.69 107 GLU A CA 1
ATOM 813 C C . GLU A 1 107 ? -11.438 7.236 -2.329 1.00 92.69 107 GLU A C 1
ATOM 815 O O . GLU A 1 107 ? -10.907 7.889 -1.432 1.00 92.69 107 GLU A O 1
ATOM 820 N N . ILE A 1 108 ? -10.884 7.111 -3.534 1.00 90.56 108 ILE A N 1
ATOM 821 C CA . ILE A 1 108 ? -9.622 7.750 -3.902 1.00 90.56 108 ILE A CA 1
ATOM 822 C C . ILE A 1 108 ? -9.811 8.442 -5.245 1.00 90.56 108 ILE A C 1
ATOM 824 O O . ILE A 1 108 ? -10.048 7.796 -6.264 1.00 90.56 108 ILE A O 1
ATOM 828 N N . GLY A 1 109 ? -9.716 9.773 -5.250 1.00 85.81 109 GLY A N 1
ATOM 829 C CA . GLY A 1 109 ? -9.893 10.570 -6.467 1.00 85.81 109 GLY A CA 1
ATOM 830 C C . GLY A 1 109 ? -11.261 10.374 -7.130 1.00 85.81 109 GLY A C 1
ATOM 831 O O . GLY A 1 109 ? -11.326 10.287 -8.353 1.00 85.81 109 GLY A O 1
ATOM 832 N N . GLY A 1 110 ? -12.329 10.239 -6.333 1.00 88.75 110 GLY A N 1
ATOM 833 C CA . GLY A 1 110 ? -13.698 10.010 -6.814 1.00 88.75 110 GLY A CA 1
ATOM 834 C C . GLY A 1 110 ? -13.975 8.588 -7.318 1.00 88.75 110 GLY A C 1
ATOM 835 O O . GLY A 1 110 ? -15.014 8.343 -7.926 1.00 88.75 110 GLY A O 1
ATOM 836 N N . GLN A 1 111 ? -13.046 7.648 -7.112 1.00 91.25 111 GLN A N 1
ATOM 837 C CA . GLN A 1 111 ? -13.203 6.248 -7.500 1.00 91.25 111 GLN A CA 1
ATOM 838 C C . GLN A 1 111 ? -13.252 5.347 -6.271 1.00 91.25 111 GLN A C 1
ATOM 840 O O . GLN A 1 111 ? -12.427 5.465 -5.364 1.00 91.25 111 GLN A O 1
ATOM 845 N N . THR A 1 112 ? -14.199 4.409 -6.267 1.00 94.06 112 THR A N 1
ATOM 846 C CA . THR A 1 112 ? -14.313 3.408 -5.206 1.00 94.06 112 THR A CA 1
ATOM 847 C C . THR A 1 112 ? -13.293 2.292 -5.408 1.00 94.06 112 THR A C 1
ATOM 849 O O . THR A 1 112 ? -13.344 1.545 -6.387 1.00 94.06 112 THR A O 1
ATOM 852 N N . LEU A 1 113 ? -12.404 2.136 -4.437 1.00 95.69 113 LEU A N 1
ATOM 853 C CA . LEU A 1 113 ? -11.512 1.002 -4.283 1.00 95.69 113 LEU A CA 1
ATOM 854 C C . LEU A 1 113 ? -12.159 -0.022 -3.348 1.00 95.69 113 LEU A C 1
ATOM 856 O O . LEU A 1 113 ? -12.584 0.312 -2.246 1.00 95.69 113 LEU A O 1
ATOM 860 N N . LYS A 1 114 ? -12.230 -1.277 -3.788 1.00 96.56 114 LYS A N 1
ATOM 861 C CA . LYS A 1 114 ? -12.769 -2.378 -2.978 1.00 96.56 114 LYS A CA 1
ATOM 862 C C . LYS A 1 114 ? -11.742 -2.869 -1.946 1.00 96.56 114 LYS A C 1
ATOM 864 O O . LYS A 1 114 ? -10.545 -2.672 -2.167 1.00 96.56 114 LYS A O 1
ATOM 869 N N . PRO A 1 115 ? -12.167 -3.590 -0.895 1.00 97.50 115 PRO A N 1
ATOM 870 C CA . PRO A 1 115 ? -11.251 -4.302 -0.013 1.00 97.50 115 PRO A CA 1
ATOM 871 C C . PRO A 1 115 ? -10.279 -5.188 -0.797 1.00 97.50 115 PRO A C 1
ATOM 873 O O . PRO A 1 115 ? -10.669 -5.847 -1.766 1.00 97.50 115 PRO A O 1
ATOM 876 N N . GLY A 1 116 ? -9.014 -5.199 -0.394 1.00 97.00 116 GLY A N 1
ATOM 877 C CA . GLY A 1 116 ? -7.966 -5.952 -1.063 1.00 97.00 116 GLY A CA 1
ATOM 878 C C . GLY A 1 116 ? -6.558 -5.474 -0.729 1.00 97.00 116 GLY A C 1
ATOM 879 O O . GLY A 1 116 ? -6.338 -4.668 0.178 1.00 97.00 116 GLY A O 1
ATOM 880 N N . ALA A 1 117 ? -5.604 -5.993 -1.496 1.00 97.75 117 ALA A N 1
ATOM 881 C CA . ALA A 1 117 ? -4.197 -5.651 -1.397 1.00 97.75 117 ALA A CA 1
ATOM 882 C C . ALA A 1 117 ? -3.709 -5.011 -2.699 1.00 97.75 117 ALA A C 1
ATOM 884 O O . ALA A 1 117 ? -3.997 -5.508 -3.792 1.00 97.75 117 ALA A O 1
ATOM 885 N N . TYR A 1 118 ? -2.971 -3.915 -2.570 1.00 98.06 118 TYR A N 1
ATOM 886 C CA . TYR A 1 118 ? -2.646 -3.022 -3.674 1.00 98.06 118 TYR A CA 1
ATOM 887 C C . TYR A 1 118 ? -1.222 -2.492 -3.549 1.00 98.06 118 TYR A C 1
ATOM 889 O O . TYR A 1 118 ? -0.699 -2.315 -2.450 1.00 98.06 118 TYR A O 1
ATOM 897 N N . GLY A 1 119 ? -0.606 -2.187 -4.685 1.00 97.25 119 GLY A N 1
ATOM 898 C CA . GLY A 1 119 ? 0.612 -1.383 -4.728 1.00 97.25 119 GLY A CA 1
ATOM 899 C C . GLY A 1 119 ? 0.271 0.060 -5.064 1.00 97.25 119 GLY A C 1
ATOM 900 O O . GLY A 1 119 ? -0.670 0.315 -5.810 1.00 97.25 119 GLY A O 1
ATOM 901 N N . PHE A 1 120 ? 1.041 1.016 -4.563 1.00 97.06 120 PHE A N 1
ATOM 902 C CA . PHE A 1 120 ? 0.893 2.409 -4.966 1.00 97.06 120 PHE A CA 1
ATOM 903 C C . PHE A 1 120 ? 2.218 3.168 -4.951 1.00 97.06 120 PHE A C 1
ATOM 905 O O . PHE A 1 120 ? 3.234 2.704 -4.424 1.00 97.06 120 PHE A O 1
ATOM 912 N N . GLY A 1 121 ? 2.197 4.361 -5.533 1.00 94.81 121 GLY A N 1
ATOM 913 C CA . GLY A 1 121 ? 3.315 5.292 -5.505 1.00 94.81 121 GLY A CA 1
ATOM 914 C C . GLY A 1 121 ? 2.989 6.602 -6.204 1.00 94.81 121 GLY A C 1
ATOM 915 O O . GLY A 1 121 ? 1.889 6.796 -6.726 1.00 94.81 121 GLY A O 1
ATOM 916 N N . PHE A 1 122 ? 3.963 7.508 -6.201 1.00 92.69 122 PHE A N 1
ATOM 917 C CA . PHE A 1 122 ? 3.841 8.818 -6.826 1.00 92.69 122 PHE A CA 1
ATOM 918 C C . PHE A 1 122 ? 4.786 8.959 -8.016 1.00 92.69 122 PHE A C 1
ATOM 920 O O . PHE A 1 122 ? 6.002 8.860 -7.860 1.00 92.69 122 PHE A O 1
ATOM 927 N N . VAL A 1 123 ? 4.241 9.260 -9.194 1.00 91.56 123 VAL A N 1
ATOM 928 C CA . VAL A 1 123 ? 5.020 9.476 -10.423 1.00 91.56 123 VAL A CA 1
ATOM 929 C C . VAL A 1 123 ? 4.658 10.824 -11.016 1.00 91.56 123 VAL A C 1
ATOM 931 O O . VAL A 1 123 ? 3.497 11.081 -11.328 1.00 91.56 123 VAL A O 1
ATOM 934 N N . GLY A 1 124 ? 5.643 11.717 -11.146 1.00 88.44 124 GLY A N 1
ATOM 935 C CA . GLY A 1 124 ? 5.422 13.052 -11.715 1.00 88.44 124 GLY A CA 1
ATOM 936 C C . GLY A 1 124 ? 4.323 13.856 -11.004 1.00 88.44 124 GLY A C 1
ATOM 937 O O . GLY A 1 124 ? 3.585 14.587 -11.656 1.00 88.44 124 GLY A O 1
ATOM 938 N N . GLY A 1 125 ? 4.165 13.675 -9.687 1.00 87.06 125 GLY A N 1
ATOM 939 C CA . GLY A 1 125 ? 3.121 14.334 -8.893 1.00 87.06 125 GLY A CA 1
ATOM 940 C C . GLY A 1 125 ? 1.730 13.698 -8.991 1.00 87.06 125 GLY A C 1
ATOM 941 O O . GLY A 1 125 ? 0.793 14.213 -8.390 1.00 87.06 125 GLY A O 1
ATOM 942 N N . LYS A 1 126 ? 1.571 12.582 -9.708 1.00 91.50 126 LYS A N 1
ATOM 943 C CA . LYS A 1 126 ? 0.336 11.790 -9.720 1.00 91.50 126 LYS A CA 1
ATOM 944 C C . LYS A 1 126 ? 0.436 10.635 -8.743 1.00 91.50 126 LYS A C 1
ATOM 946 O O . LYS A 1 126 ? 1.458 9.955 -8.707 1.00 91.50 126 LYS A O 1
ATOM 951 N N . PHE A 1 127 ? -0.632 10.406 -8.000 1.00 93.81 127 PHE A N 1
ATOM 952 C CA . PHE A 1 127 ? -0.828 9.186 -7.241 1.00 93.81 127 PHE A CA 1
ATOM 953 C C . PHE A 1 127 ? -1.303 8.087 -8.191 1.00 93.81 127 PHE A C 1
ATOM 955 O O . PHE A 1 127 ? -2.243 8.291 -8.961 1.00 93.81 127 PHE A O 1
ATOM 962 N N . ILE A 1 128 ? -0.644 6.934 -8.142 1.00 95.81 128 ILE A N 1
ATOM 963 C CA . ILE A 1 128 ? -1.000 5.755 -8.927 1.00 95.81 128 ILE A CA 1
ATOM 964 C C . ILE A 1 128 ? -1.227 4.610 -7.955 1.00 95.81 128 ILE A C 1
ATOM 966 O O . ILE A 1 128 ? -0.329 4.270 -7.185 1.00 95.81 128 ILE A O 1
ATOM 970 N N . LEU A 1 129 ? -2.400 3.992 -8.031 1.00 96.88 129 LEU A N 1
ATOM 971 C CA . LEU A 1 129 ? -2.733 2.770 -7.316 1.00 96.88 129 LEU A CA 1
ATOM 972 C C . LEU A 1 129 ? -2.937 1.631 -8.305 1.00 96.88 129 LEU A C 1
ATOM 974 O O . LEU A 1 129 ? -3.549 1.798 -9.361 1.00 96.88 129 LEU A O 1
ATOM 978 N N . MET A 1 130 ? -2.400 0.473 -7.952 1.00 97.50 130 MET A N 1
ATOM 979 C CA . MET A 1 130 ? -2.291 -0.693 -8.809 1.00 97.50 130 MET A CA 1
ATOM 980 C C . MET A 1 130 ? -2.785 -1.945 -8.097 1.00 97.50 130 MET A C 1
ATOM 982 O O . MET A 1 130 ? -2.625 -2.094 -6.884 1.00 97.50 130 MET A O 1
ATOM 986 N N . ASP A 1 131 ? -3.316 -2.884 -8.873 1.00 96.81 131 ASP A N 1
ATOM 987 C CA . ASP A 1 131 ? -3.529 -4.250 -8.403 1.00 96.81 131 ASP A CA 1
ATOM 988 C C . ASP A 1 131 ? -2.193 -4.995 -8.200 1.00 96.81 131 ASP A C 1
ATOM 990 O O . ASP A 1 131 ? -1.113 -4.517 -8.558 1.00 96.81 131 ASP A O 1
ATOM 994 N N . LEU A 1 132 ? -2.258 -6.215 -7.661 1.00 96.62 132 LEU A N 1
ATOM 995 C CA . LEU A 1 132 ? -1.080 -7.070 -7.466 1.00 96.62 132 LEU A CA 1
ATOM 996 C C . LEU A 1 132 ? -0.386 -7.488 -8.772 1.00 96.62 132 LEU A C 1
ATOM 998 O O . LEU A 1 132 ? 0.755 -7.949 -8.727 1.00 96.62 132 LEU A O 1
ATOM 1002 N N . ALA A 1 133 ? -1.043 -7.347 -9.924 1.00 95.25 133 ALA A N 1
ATOM 1003 C CA . ALA A 1 133 ? -0.458 -7.588 -11.239 1.00 95.25 133 ALA A CA 1
ATOM 1004 C C . ALA A 1 133 ? 0.274 -6.348 -11.796 1.00 95.25 133 ALA A C 1
ATOM 1006 O O . ALA A 1 133 ? 0.845 -6.417 -12.887 1.00 95.25 133 ALA A O 1
ATOM 1007 N N . ALA A 1 134 ? 0.330 -5.254 -11.026 1.00 94.69 134 ALA A N 1
ATOM 1008 C CA . ALA A 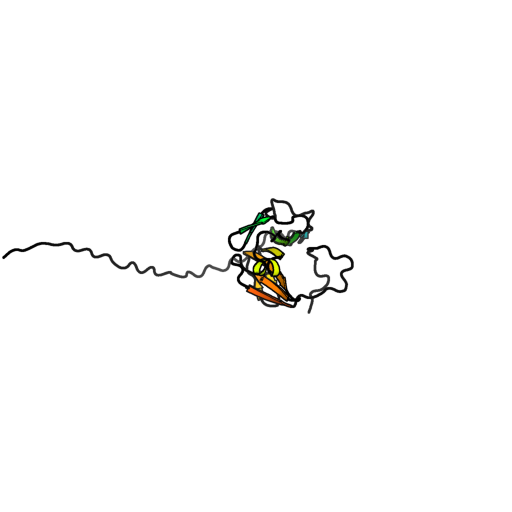1 134 ? 0.843 -3.946 -11.422 1.00 94.69 134 ALA A CA 1
ATOM 1009 C C . ALA A 1 134 ? 0.034 -3.269 -12.544 1.00 94.69 134 ALA A C 1
ATOM 1011 O O . ALA A 1 134 ? 0.578 -2.459 -13.301 1.00 94.69 134 ALA A O 1
ATOM 1012 N N . SER A 1 135 ? -1.258 -3.588 -12.653 1.00 95.12 135 SER A N 1
ATOM 1013 C CA . SER A 1 135 ? -2.204 -2.873 -13.509 1.00 95.12 135 SER A CA 1
ATOM 1014 C C . SER A 1 135 ? -2.703 -1.633 -12.778 1.00 95.12 135 SER A C 1
ATOM 1016 O O . SER A 1 135 ? -3.139 -1.727 -11.632 1.00 95.12 135 SER A O 1
ATOM 1018 N N . ASN A 1 136 ? -2.670 -0.474 -13.435 1.00 95.00 136 ASN A N 1
ATOM 1019 C CA . ASN A 1 136 ? -3.184 0.767 -12.860 1.00 95.00 136 ASN A CA 1
ATOM 1020 C C . ASN A 1 136 ? -4.709 0.665 -12.685 1.00 95.00 136 ASN A C 1
ATOM 1022 O O . ASN A 1 136 ? -5.428 0.421 -13.652 1.00 95.00 136 ASN A O 1
ATOM 1026 N N . LEU A 1 137 ? -5.186 0.863 -11.456 1.00 95.12 137 LEU A N 1
ATOM 1027 C CA . LEU A 1 137 ? -6.611 0.904 -11.123 1.00 95.12 137 LEU A CA 1
ATOM 1028 C C . LEU A 1 137 ? -7.103 2.342 -10.987 1.00 95.12 137 LEU A C 1
ATOM 1030 O O . LEU A 1 137 ? -8.143 2.693 -11.533 1.00 95.12 137 LEU A O 1
ATOM 1034 N N . ILE A 1 138 ? -6.354 3.166 -10.252 1.00 95.12 138 ILE A N 1
ATOM 1035 C CA . ILE A 1 138 ? -6.708 4.555 -9.960 1.00 95.12 138 ILE A CA 1
ATOM 1036 C C . ILE A 1 138 ? -5.484 5.421 -10.221 1.00 95.12 138 ILE A C 1
ATOM 1038 O O . ILE A 1 138 ? -4.385 5.136 -9.745 1.00 95.12 138 ILE A O 1
ATOM 1042 N N . GLU A 1 139 ? -5.698 6.507 -10.952 1.00 94.62 139 GLU A N 1
ATOM 1043 C CA . GLU A 1 139 ? -4.736 7.587 -11.103 1.00 94.62 139 GLU A CA 1
ATOM 1044 C C . GLU A 1 139 ? -5.412 8.883 -10.675 1.00 94.62 139 GLU A C 1
ATOM 1046 O O . GLU 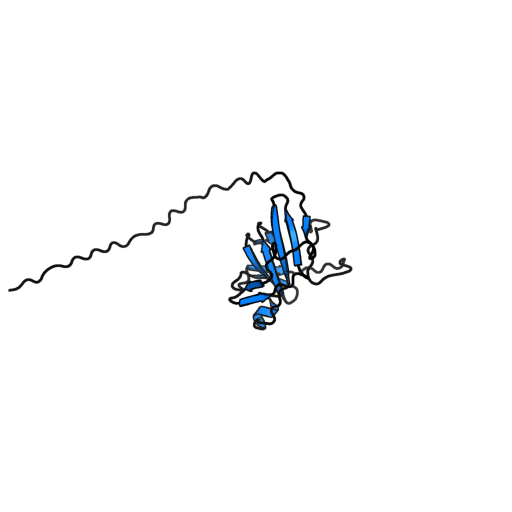A 1 139 ? -6.469 9.243 -11.193 1.00 94.62 139 GLU A O 1
ATOM 1051 N N . SER A 1 140 ? -4.810 9.586 -9.724 1.00 92.25 140 SER A N 1
ATOM 1052 C CA . SER A 1 140 ? -5.309 10.873 -9.248 1.00 92.25 140 SER A CA 1
ATOM 1053 C C . SER A 1 140 ? -4.168 11.876 -9.108 1.00 92.25 140 SER A C 1
ATOM 1055 O O . SER A 1 140 ? -2.985 11.526 -9.099 1.00 92.25 140 SER A O 1
ATOM 1057 N N . ALA A 1 141 ? -4.505 13.162 -9.047 1.00 88.75 141 ALA A N 1
ATOM 1058 C CA . ALA A 1 141 ? -3.514 14.185 -8.747 1.00 88.75 141 ALA A CA 1
ATOM 1059 C C . ALA A 1 141 ? -3.032 14.012 -7.299 1.00 88.75 141 ALA A C 1
ATOM 1061 O O . ALA A 1 141 ? -3.839 13.983 -6.372 1.00 88.75 141 ALA A O 1
ATOM 1062 N N . GLY A 1 142 ? -1.718 13.915 -7.102 1.00 83.44 142 GLY A N 1
ATOM 1063 C CA . GLY A 1 142 ? -1.132 14.016 -5.775 1.00 83.44 142 GLY A CA 1
ATOM 1064 C C . GLY A 1 142 ? -1.245 15.456 -5.293 1.00 83.44 142 GLY A C 1
ATOM 1065 O O . GLY A 1 142 ? -0.836 16.387 -5.988 1.00 83.44 142 GLY A O 1
ATOM 1066 N N . GLN A 1 143 ? -1.806 15.648 -4.105 1.00 82.00 143 GLN A N 1
ATOM 1067 C CA . GLN A 1 143 ? -1.877 16.961 -3.481 1.00 82.00 143 GLN A CA 1
ATOM 1068 C C . GLN A 1 143 ? -0.695 17.141 -2.536 1.00 82.00 143 GLN A C 1
ATOM 1070 O O . GLN A 1 143 ? -0.334 16.243 -1.776 1.00 82.00 143 GLN A O 1
ATOM 1075 N N . ARG A 1 144 ? -0.074 18.318 -2.599 1.00 80.25 144 ARG A N 1
ATOM 1076 C CA . ARG A 1 144 ? 0.968 18.709 -1.657 1.00 80.25 144 ARG A CA 1
ATOM 1077 C C . ARG A 1 144 ? 0.323 19.477 -0.517 1.00 80.25 144 ARG A C 1
ATOM 1079 O O . ARG A 1 144 ? -0.188 20.571 -0.734 1.00 80.25 144 ARG A O 1
ATOM 1086 N N . ASP A 1 145 ? 0.426 18.935 0.686 1.00 78.38 145 ASP A N 1
ATOM 1087 C CA . ASP A 1 145 ? 0.098 19.669 1.901 1.00 78.38 145 ASP A CA 1
ATOM 1088 C C . ASP A 1 145 ? 1.259 20.617 2.254 1.00 78.38 145 ASP A C 1
ATOM 1090 O O . ASP A 1 145 ? 2.360 20.184 2.608 1.00 78.38 145 ASP A O 1
ATOM 1094 N N . ALA A 1 146 ? 1.038 21.923 2.090 1.00 77.56 146 ALA A N 1
ATOM 1095 C CA . ALA A 1 146 ? 2.025 22.955 2.405 1.00 77.56 146 ALA A CA 1
ATOM 1096 C C . ALA A 1 146 ? 2.127 23.245 3.913 1.00 77.56 146 ALA A C 1
ATOM 1098 O O . ALA A 1 146 ? 3.117 23.829 4.355 1.00 77.56 146 ALA A O 1
ATOM 1099 N N . GLU A 1 147 ? 1.132 22.836 4.702 1.00 77.56 147 GLU A N 1
ATOM 1100 C CA . GLU A 1 147 ? 1.067 23.084 6.143 1.00 77.56 147 GLU A CA 1
ATOM 1101 C C . GLU A 1 147 ? 1.779 21.990 6.955 1.00 77.56 147 GLU A C 1
ATOM 1103 O O . GLU A 1 147 ? 2.041 22.155 8.153 1.00 77.56 147 GLU A O 1
ATOM 1108 N N . MET A 1 148 ? 2.179 20.895 6.301 1.00 76.94 148 MET A N 1
ATOM 1109 C CA . MET A 1 148 ? 2.909 19.796 6.922 1.00 76.94 148 MET A CA 1
ATOM 1110 C C . MET A 1 148 ? 4.347 20.198 7.293 1.00 76.94 148 MET A C 1
ATOM 1112 O O . MET A 1 148 ? 5.276 20.165 6.488 1.00 76.94 148 MET A O 1
ATOM 1116 N N . LYS A 1 149 ? 4.551 20.544 8.569 1.00 73.25 149 LYS A N 1
ATOM 1117 C CA . LYS A 1 149 ? 5.831 21.069 9.089 1.00 73.25 149 LYS A CA 1
ATOM 1118 C C . LYS A 1 149 ? 6.957 20.036 9.193 1.00 73.25 149 LYS A C 1
ATOM 1120 O O . LYS A 1 149 ? 8.125 20.419 9.213 1.00 73.25 149 LYS A O 1
ATOM 1125 N N . ARG A 1 150 ? 6.631 18.749 9.350 1.00 79.00 150 ARG A N 1
ATOM 1126 C CA . ARG A 1 150 ? 7.603 17.657 9.550 1.00 79.00 150 ARG A CA 1
ATOM 1127 C C . ARG A 1 150 ? 7.133 16.376 8.854 1.00 79.00 150 ARG A C 1
ATOM 1129 O O . ARG A 1 150 ? 6.661 15.471 9.540 1.00 79.00 150 ARG A O 1
ATOM 1136 N N . PRO A 1 151 ? 7.228 16.305 7.518 1.00 72.19 151 PRO A N 1
ATOM 1137 C CA . PRO A 1 151 ? 6.861 15.098 6.797 1.00 72.19 151 PRO A CA 1
ATOM 1138 C C . PRO A 1 151 ? 7.827 13.965 7.159 1.00 72.19 151 PRO A C 1
ATOM 1140 O O . PRO A 1 151 ? 9.048 14.120 7.085 1.00 72.19 151 PRO A O 1
ATOM 1143 N N . ILE A 1 152 ? 7.268 12.828 7.558 1.00 83.94 152 ILE A N 1
ATOM 1144 C CA . ILE A 1 152 ? 7.977 11.546 7.604 1.00 83.94 152 ILE A CA 1
ATOM 1145 C C . ILE A 1 152 ? 7.660 10.761 6.318 1.00 83.94 152 ILE A C 1
ATOM 1147 O O . ILE A 1 152 ? 6.674 11.086 5.656 1.00 83.94 152 ILE A O 1
ATOM 1151 N N . PRO A 1 153 ? 8.466 9.753 5.933 1.00 85.88 153 PRO A N 1
ATOM 1152 C CA . PRO A 1 153 ? 8.361 9.124 4.611 1.00 85.88 153 PRO A CA 1
ATOM 1153 C C . PRO A 1 153 ? 6.972 8.579 4.255 1.00 85.88 153 PRO A C 1
ATOM 1155 O O . PRO A 1 153 ? 6.549 8.694 3.109 1.00 85.88 153 PRO A O 1
ATOM 1158 N N . LEU A 1 154 ? 6.257 8.012 5.229 1.00 89.00 154 LEU A N 1
ATOM 1159 C CA . LEU A 1 154 ? 4.850 7.648 5.103 1.00 89.00 154 LEU A CA 1
ATOM 1160 C C . LEU A 1 154 ? 4.147 7.957 6.421 1.00 89.00 154 LEU A C 1
ATOM 1162 O O . LEU A 1 154 ? 4.613 7.558 7.488 1.00 89.00 154 LEU A O 1
ATOM 1166 N N . GLN A 1 155 ? 3.031 8.676 6.336 1.00 86.31 155 GLN A N 1
ATOM 1167 C CA . GLN A 1 155 ? 2.213 9.033 7.485 1.00 86.31 155 GLN A CA 1
ATOM 1168 C C . GLN A 1 155 ? 0.739 8.996 7.104 1.00 86.31 155 GLN A C 1
ATOM 1170 O O . GLN A 1 155 ? 0.354 9.521 6.063 1.00 86.31 155 GLN A O 1
ATOM 1175 N N . ILE A 1 156 ? -0.076 8.429 7.989 1.00 87.25 156 ILE A N 1
ATOM 1176 C CA . ILE A 1 156 ? -1.526 8.596 7.955 1.00 87.25 156 ILE A CA 1
ATOM 1177 C C . ILE A 1 156 ? -1.892 9.618 9.024 1.00 87.25 156 ILE A C 1
ATOM 1179 O O . ILE A 1 156 ? -1.408 9.559 10.158 1.00 87.25 156 ILE A O 1
ATOM 1183 N N . VAL A 1 157 ? -2.700 10.596 8.636 1.00 85.62 157 VAL A N 1
ATOM 1184 C CA . VAL A 1 157 ? -3.212 11.639 9.519 1.00 85.62 157 VAL A CA 1
ATOM 1185 C C . VAL A 1 157 ? -4.722 11.683 9.376 1.00 85.62 157 VAL A C 1
ATOM 1187 O O . VAL A 1 157 ? -5.245 11.539 8.272 1.00 85.62 157 VAL A O 1
ATOM 1190 N N . ALA A 1 158 ? -5.422 11.886 10.489 1.00 80.88 158 ALA A N 1
ATOM 1191 C CA . ALA A 1 158 ? -6.829 12.241 10.423 1.00 80.88 158 ALA A CA 1
ATOM 1192 C C . ALA A 1 158 ? -6.946 13.595 9.717 1.00 80.88 158 ALA A C 1
ATOM 1194 O O . ALA A 1 158 ? -6.194 14.526 10.027 1.00 80.88 158 ALA A O 1
ATOM 1195 N N . ALA A 1 159 ? -7.876 13.704 8.774 1.00 68.12 159 ALA A N 1
ATOM 1196 C CA . ALA A 1 159 ? -8.169 14.979 8.148 1.00 68.12 159 ALA A CA 1
ATOM 1197 C C . ALA A 1 159 ? -8.679 15.955 9.223 1.00 68.12 159 ALA A C 1
ATOM 1199 O O . ALA A 1 159 ? -9.627 15.659 9.946 1.00 68.12 159 ALA A O 1
ATOM 1200 N N . SER A 1 160 ? -8.061 17.132 9.333 1.00 54.38 160 SER A N 1
ATOM 1201 C CA . SER A 1 160 ? -8.530 18.219 10.208 1.00 54.38 160 SER A CA 1
ATOM 1202 C C . SER A 1 160 ? -9.764 18.942 9.642 1.00 54.38 160 SER A C 1
ATOM 1204 O O . SER A 1 160 ? -10.357 19.794 10.302 1.00 54.38 160 SER A O 1
ATOM 1206 N N . THR A 1 161 ? -10.168 18.603 8.419 1.00 41.62 161 THR A N 1
ATOM 1207 C CA . THR A 1 161 ? -11.355 19.083 7.712 1.00 41.62 161 THR A CA 1
ATOM 1208 C C . THR A 1 161 ? -11.557 18.171 6.507 1.00 41.62 161 THR A C 1
ATOM 1210 O O . THR A 1 161 ? -10.586 17.873 5.811 1.00 41.62 161 THR A O 1
ATOM 1213 N N . ALA A 1 162 ? -12.787 17.708 6.269 1.00 39.16 162 ALA A N 1
ATOM 1214 C CA . ALA A 1 162 ? -13.141 17.089 4.996 1.00 39.16 162 ALA A CA 1
ATOM 1215 C C . ALA A 1 162 ? -12.800 18.098 3.889 1.00 39.16 162 ALA A C 1
ATOM 1217 O O . ALA A 1 162 ? -13.384 19.180 3.842 1.00 39.16 162 ALA A O 1
ATOM 1218 N N . GLY A 1 163 ? -11.778 17.800 3.084 1.00 32.84 163 GLY A N 1
ATOM 1219 C CA . GLY A 1 163 ? -11.437 18.630 1.932 1.00 32.84 163 GLY A CA 1
ATOM 1220 C C . GLY A 1 163 ? -12.629 18.709 0.967 1.00 32.84 163 GLY A C 1
ATOM 1221 O O . GLY A 1 163 ? -13.435 17.777 0.960 1.00 32.84 163 GLY A O 1
ATOM 1222 N N . PRO A 1 164 ? -12.768 19.819 0.220 1.00 38.09 164 PRO A N 1
ATOM 1223 C CA . PRO A 1 164 ? -13.908 20.067 -0.665 1.00 38.09 164 PRO A CA 1
ATOM 1224 C C . PRO A 1 164 ? -14.079 19.008 -1.758 1.00 38.09 164 PRO A C 1
ATOM 1226 O O . PRO A 1 164 ? -13.056 18.422 -2.187 1.00 38.09 164 PRO A O 1
#

Secondary structure (DSSP, 8-state):
--------------------PPPPP----PPS-PPPEEEPTTT--TTTS-SEEEETTEEEEEEEEEEEEEE-TTS-EEEEEEE--TTS-HHHHHH-SEEEEESS-EEETTEEEPSEEEEEEEETTEEEEE-TT--EEEEEEPPP-SS-SS--SS-----SS---

Sequence (164 aa):
MKRFATFLVLLPFLLLAFALRPVPAVNAGGPPAGQEAVLKAADITPKLFPEHVFFRGQVAPAQLRNTGGVHFADDLYVLAGLVDSSGYSTAIKEKYQAYLLSEVNLEIGGQTLKPGAYGFGFVGGKFILMDLAASNLIESAGQRDAEMKRPIPLQIVAASTAGP

Foldseek 3Di:
DDDDDDDDDDDDDPPPPPPPDPDPPPPCPADDFDDKDKFALVNDDCVNPPQWDAAQNDIWGWDSNQKIWIQGRRRWIKIKTFTDCVVDDPVCVQFFGMKIAGPQFDADQNDTDHGDIWGWDAHPQWTFIGDRNRHTDDIGGHDDDP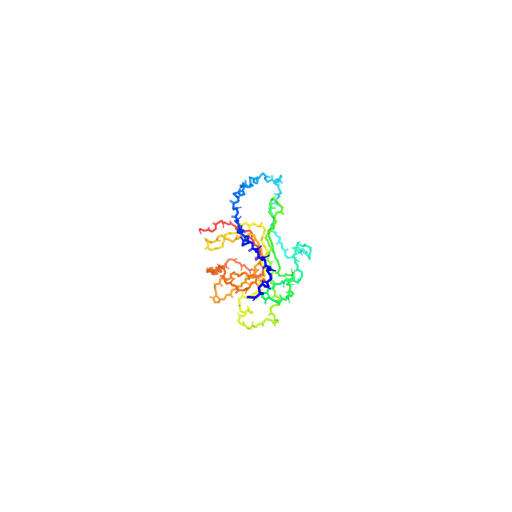VPPDDDPHGDDDDPDDDD

pLDDT: mean 80.96, std 19.88, range [32.84, 98.06]